Protein AF-A0A528H919-F1 (afdb_monomer_lite)

Secondary structure (DSSP, 8-state):
-EEEE---B--TT-SS-B--EEEEE-TTTTT---SEEEEEETTEEEEEESSS--HHHHHHHHHHHHHHHH-

Structure (mmCIF, N/CA/C/O backbone):
data_AF-A0A528H919-F1
#
_entry.id   AF-A0A528H919-F1
#
loop_
_atom_site.group_PDB
_atom_site.id
_atom_site.type_symbol
_atom_site.label_atom_id
_atom_site.label_alt_id
_atom_site.label_comp_id
_atom_site.label_asym_id
_atom_site.label_entity_id
_atom_site.label_seq_id
_atom_site.pdbx_PDB_ins_code
_atom_site.Cartn_x
_atom_site.Cartn_y
_atom_site.Cartn_z
_atom_site.occupancy
_atom_site.B_iso_or_equiv
_atom_site.auth_seq_id
_atom_site.auth_comp_id
_atom_site.auth_asym_id
_atom_site.auth_atom_id
_atom_site.pdbx_PDB_model_num
ATOM 1 N N . VAL A 1 1 ? 16.769 -4.933 -11.161 1.00 67.19 1 VAL A N 1
ATOM 2 C CA . VAL A 1 1 ? 15.608 -4.725 -12.034 1.00 67.19 1 VAL A CA 1
ATOM 3 C C . VAL A 1 1 ? 14.823 -6.010 -11.986 1.00 67.19 1 VAL A C 1
ATOM 5 O O . VAL A 1 1 ? 15.429 -7.056 -12.193 1.00 67.19 1 VAL A O 1
ATOM 8 N N . ARG A 1 2 ? 13.542 -5.950 -11.625 1.00 77.12 2 ARG A N 1
ATOM 9 C CA . ARG A 1 2 ? 12.637 -7.095 -11.744 1.00 77.12 2 ARG A CA 1
ATOM 10 C C . ARG A 1 2 ? 11.826 -6.892 -13.016 1.00 77.12 2 ARG A C 1
ATOM 12 O O . ARG A 1 2 ? 11.359 -5.786 -13.276 1.00 77.12 2 ARG A O 1
ATOM 19 N N . ALA A 1 3 ? 11.728 -7.928 -13.831 1.00 87.06 3 ALA A N 1
ATOM 20 C CA . ALA A 1 3 ? 10.995 -7.876 -15.081 1.00 87.06 3 ALA A CA 1
ATOM 21 C C . ALA A 1 3 ? 10.318 -9.220 -15.326 1.00 87.06 3 ALA A C 1
ATOM 23 O O . ALA A 1 3 ? 10.879 -10.263 -14.973 1.00 87.06 3 ALA A O 1
ATOM 24 N N . ARG A 1 4 ? 9.136 -9.187 -15.943 1.00 89.69 4 ARG A N 1
ATOM 25 C CA . ARG A 1 4 ? 8.389 -10.388 -16.324 1.00 89.69 4 ARG A CA 1
ATOM 26 C C . ARG A 1 4 ? 8.337 -10.539 -17.846 1.00 89.69 4 ARG A C 1
ATOM 28 O O . ARG A 1 4 ? 8.183 -9.535 -18.547 1.00 89.69 4 ARG A O 1
ATOM 35 N N . PRO A 1 5 ? 8.463 -11.767 -18.374 1.00 92.88 5 PRO A N 1
ATOM 36 C CA . PRO A 1 5 ? 8.306 -12.008 -19.800 1.00 92.88 5 PRO A CA 1
ATOM 37 C C . PRO A 1 5 ? 6.843 -11.812 -20.216 1.00 92.88 5 PRO A C 1
ATOM 39 O O . PRO A 1 5 ? 5.917 -12.179 -19.488 1.00 92.88 5 PRO A O 1
ATOM 42 N N . LEU A 1 6 ? 6.642 -11.244 -21.400 1.00 93.75 6 LEU A N 1
ATOM 43 C CA . LEU A 1 6 ? 5.346 -11.117 -22.060 1.00 93.75 6 LEU A CA 1
ATOM 44 C C . LEU A 1 6 ? 5.193 -12.168 -23.167 1.00 93.75 6 LEU A C 1
ATOM 46 O O . LEU A 1 6 ? 6.099 -12.957 -23.434 1.00 93.75 6 LEU A O 1
ATOM 50 N N . ALA A 1 7 ? 4.028 -12.181 -23.816 1.00 94.00 7 ALA A N 1
ATOM 51 C CA . ALA A 1 7 ? 3.791 -13.051 -24.960 1.00 94.00 7 ALA A CA 1
ATOM 52 C C . ALA A 1 7 ? 4.816 -12.774 -26.083 1.00 94.00 7 ALA A C 1
ATOM 54 O O . ALA A 1 7 ? 5.099 -11.602 -26.360 1.00 94.00 7 ALA A O 1
ATOM 55 N N . PRO A 1 8 ? 5.367 -13.817 -26.733 1.00 96.00 8 PRO A N 1
ATOM 56 C CA . PRO A 1 8 ? 6.252 -13.647 -27.879 1.00 96.00 8 PRO A CA 1
ATOM 57 C C . PRO A 1 8 ? 5.573 -12.866 -29.012 1.00 96.00 8 PRO A C 1
ATOM 59 O O . PRO A 1 8 ? 4.382 -13.038 -29.272 1.00 96.00 8 PRO A O 1
ATOM 62 N N . ILE A 1 9 ? 6.341 -12.016 -29.694 1.00 94.38 9 ILE A N 1
ATOM 63 C CA . ILE A 1 9 ? 5.886 -11.221 -30.836 1.00 94.38 9 ILE A CA 1
ATOM 64 C C . ILE A 1 9 ? 6.814 -11.400 -32.038 1.00 94.38 9 ILE A C 1
ATOM 66 O O . ILE A 1 9 ? 8.031 -11.545 -31.901 1.00 94.38 9 ILE A O 1
ATOM 70 N N . ALA A 1 10 ? 6.247 -11.332 -33.241 1.00 96.44 10 ALA A N 1
ATOM 71 C CA . ALA A 1 10 ? 7.020 -11.235 -34.472 1.00 96.44 10 ALA A CA 1
ATOM 72 C C . ALA A 1 10 ? 7.404 -9.770 -34.740 1.00 96.44 10 ALA A C 1
ATOM 74 O O . ALA A 1 10 ? 6.552 -8.881 -34.720 1.00 96.44 10 ALA A O 1
ATOM 75 N N . MET A 1 11 ? 8.682 -9.512 -35.031 1.00 93.44 11 MET A N 1
ATOM 76 C CA . MET A 1 11 ? 9.171 -8.185 -35.416 1.00 93.44 11 MET A CA 1
ATOM 77 C C . MET A 1 11 ? 9.714 -8.191 -36.844 1.00 93.44 11 MET A C 1
ATOM 79 O O . MET A 1 11 ? 10.449 -9.089 -37.253 1.00 93.44 11 MET A O 1
ATOM 83 N N . LYS A 1 12 ? 9.388 -7.146 -37.611 1.00 93.94 12 LYS A N 1
ATOM 84 C CA . LYS A 1 12 ? 9.877 -6.973 -38.984 1.00 93.94 12 LYS A CA 1
ATOM 85 C C . LYS A 1 12 ? 11.411 -6.964 -39.007 1.00 93.94 12 LYS A C 1
ATOM 87 O O . LYS A 1 12 ? 12.034 -6.175 -38.306 1.00 93.94 12 LYS A O 1
ATOM 92 N N . GLY A 1 13 ? 12.006 -7.809 -39.84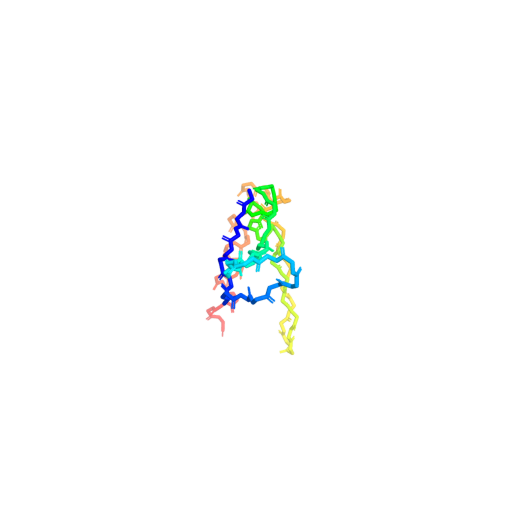8 1.00 95.06 13 GLY A N 1
ATOM 93 C CA . GLY A 1 13 ? 13.464 -7.926 -39.970 1.00 95.06 13 GLY A CA 1
ATOM 94 C C . GLY A 1 13 ? 14.121 -8.844 -38.934 1.00 95.06 13 GLY A C 1
ATOM 95 O O . GLY A 1 13 ? 15.335 -9.014 -38.975 1.00 95.06 13 GLY A O 1
ATOM 96 N N . ILE A 1 14 ? 13.344 -9.477 -38.047 1.00 90.94 14 ILE A N 1
ATOM 97 C CA . ILE A 1 14 ? 13.830 -10.490 -37.109 1.00 90.94 14 ILE A CA 1
ATOM 98 C C . ILE A 1 14 ? 13.128 -11.808 -37.432 1.00 90.94 14 ILE A C 1
ATOM 100 O O . ILE A 1 14 ? 11.919 -11.935 -37.291 1.00 90.94 14 ILE A O 1
ATOM 104 N N . SER A 1 15 ? 13.897 -12.802 -37.879 1.00 92.12 15 SER A N 1
ATOM 105 C CA . SER A 1 15 ? 13.346 -14.092 -38.327 1.00 92.12 15 SER A CA 1
ATOM 106 C C . SER A 1 15 ? 12.789 -14.966 -37.195 1.00 92.12 15 SER A C 1
ATOM 108 O O . SER A 1 15 ? 12.122 -15.956 -37.476 1.00 92.12 15 SER A O 1
ATOM 110 N N . ARG A 1 16 ? 13.099 -14.647 -35.935 1.00 93.75 16 ARG A N 1
ATOM 111 C CA . ARG A 1 16 ? 12.654 -15.382 -34.742 1.00 93.75 16 ARG A CA 1
ATOM 112 C C . ARG A 1 16 ? 11.683 -14.544 -33.926 1.00 93.75 16 ARG A C 1
ATOM 114 O O . ARG A 1 16 ? 11.736 -13.316 -33.974 1.00 93.75 16 ARG A O 1
ATOM 121 N N . GLU A 1 17 ? 10.857 -15.211 -33.134 1.00 93.75 17 GLU A N 1
ATOM 122 C CA . GLU A 1 17 ? 9.991 -14.536 -32.173 1.00 93.75 17 GLU A CA 1
ATOM 123 C C . GLU A 1 17 ? 10.821 -13.836 -31.089 1.00 93.75 17 GLU A C 1
ATOM 125 O O . GLU A 1 17 ? 11.841 -14.348 -30.615 1.00 93.75 17 GLU A O 1
ATOM 130 N N . VAL A 1 18 ? 10.386 -12.634 -30.722 1.00 95.38 18 VAL A N 1
ATOM 131 C CA . VAL A 1 18 ? 10.987 -11.805 -29.680 1.00 95.38 18 VAL A CA 1
ATOM 132 C C . VAL A 1 18 ? 10.080 -11.859 -28.465 1.00 95.38 18 VAL A C 1
ATOM 134 O O . VAL A 1 18 ? 8.887 -11.613 -28.583 1.00 95.38 18 VAL A O 1
ATOM 137 N N . VAL A 1 19 ? 10.641 -12.151 -27.294 1.00 95.88 19 VAL A N 1
ATOM 138 C CA . VAL A 1 19 ? 9.910 -12.109 -26.023 1.00 95.88 19 VAL A CA 1
ATOM 139 C C . VAL A 1 19 ? 10.173 -10.751 -25.377 1.00 95.88 19 VAL A C 1
ATOM 141 O O . VAL A 1 19 ? 11.289 -10.531 -24.896 1.00 95.88 19 VAL A O 1
ATOM 144 N N . PRO A 1 20 ? 9.207 -9.817 -25.389 1.00 93.44 20 PRO A N 1
ATOM 145 C CA . PRO A 1 20 ? 9.374 -8.561 -24.689 1.00 93.44 20 PRO A CA 1
ATOM 146 C C . PRO A 1 20 ? 9.300 -8.799 -23.180 1.00 93.44 20 PRO A C 1
ATOM 148 O O . PRO A 1 20 ? 8.646 -9.730 -22.709 1.00 93.44 20 PRO A O 1
ATOM 151 N N . TYR A 1 21 ? 9.968 -7.938 -22.423 1.00 92.06 21 TYR A N 1
ATOM 152 C CA . TYR A 1 21 ? 9.910 -7.943 -20.968 1.00 92.06 21 TYR A CA 1
ATOM 153 C C . TYR A 1 21 ? 9.263 -6.651 -20.498 1.00 92.06 21 TYR A C 1
ATOM 155 O O . TYR A 1 21 ? 9.654 -5.566 -20.930 1.00 92.06 21 TYR A O 1
ATOM 163 N N . GLU A 1 22 ? 8.292 -6.772 -19.602 1.00 86.31 22 GLU A N 1
ATOM 164 C CA . GLU A 1 22 ? 7.759 -5.630 -18.871 1.00 86.31 22 GLU A CA 1
ATOM 165 C C . GLU A 1 22 ? 8.597 -5.420 -17.612 1.00 86.31 22 GLU A C 1
ATOM 167 O O . GLU A 1 22 ? 8.854 -6.367 -16.861 1.00 86.31 22 GLU A O 1
ATOM 172 N N . VAL A 1 23 ? 9.054 -4.187 -17.397 1.00 86.25 23 VAL A N 1
ATOM 173 C CA . VAL A 1 23 ? 9.830 -3.820 -16.212 1.00 86.25 23 VAL A CA 1
ATOM 174 C C . VAL A 1 23 ? 8.858 -3.485 -15.086 1.00 86.25 23 VAL A C 1
ATOM 176 O O . VAL A 1 23 ? 8.122 -2.512 -15.174 1.00 86.25 23 VAL A O 1
ATOM 179 N N . GLU A 1 24 ? 8.877 -4.290 -14.025 1.00 79.12 24 GLU A N 1
ATOM 180 C CA . GLU A 1 24 ? 8.003 -4.126 -12.852 1.00 79.12 24 GLU A CA 1
ATOM 181 C C . GLU A 1 24 ? 8.589 -3.150 -11.815 1.00 79.12 24 GLU A C 1
ATOM 183 O O . GLU A 1 24 ? 7.916 -2.791 -10.855 1.00 79.12 24 GLU A O 1
ATOM 188 N N . GLY A 1 25 ? 9.853 -2.744 -11.978 1.00 65.31 25 GLY A N 1
ATOM 189 C CA . GLY A 1 25 ? 10.502 -1.750 -11.122 1.00 65.31 25 GLY A CA 1
ATOM 190 C C . GLY A 1 25 ? 12.028 -1.850 -11.090 1.00 65.31 25 GLY A C 1
ATOM 191 O O . GLY A 1 25 ? 12.644 -2.888 -11.399 1.00 65.31 25 GLY A O 1
ATOM 192 N N . LEU A 1 26 ? 12.668 -0.752 -10.687 1.00 67.62 26 LEU A N 1
ATOM 193 C CA . LEU A 1 26 ? 14.103 -0.710 -10.412 1.00 67.62 26 LEU A CA 1
ATOM 194 C C . LEU A 1 26 ? 14.389 -1.344 -9.039 1.00 67.62 26 LEU A C 1
ATOM 196 O O . LEU A 1 26 ? 13.577 -1.290 -8.124 1.00 67.62 26 LEU A O 1
ATOM 200 N N . LEU A 1 27 ? 15.563 -1.968 -8.872 1.00 57.94 27 LEU A N 1
ATOM 201 C CA . LEU A 1 27 ? 15.941 -2.665 -7.622 1.00 57.94 27 LEU A CA 1
ATOM 202 C C . LEU A 1 27 ? 15.849 -1.760 -6.371 1.00 57.94 27 LEU A C 1
ATOM 204 O O . LEU A 1 27 ? 15.621 -2.278 -5.285 1.00 57.94 27 LEU A O 1
ATOM 208 N N . GLY A 1 28 ? 15.983 -0.436 -6.530 1.00 55.28 28 GLY A N 1
ATOM 209 C CA . GLY A 1 28 ? 15.808 0.552 -5.456 1.00 55.28 28 GLY A CA 1
ATOM 210 C C . GLY A 1 28 ? 14.358 0.985 -5.189 1.00 55.28 28 GLY A C 1
ATOM 211 O O . GLY A 1 28 ? 14.059 1.429 -4.088 1.00 55.28 28 GLY A O 1
ATOM 212 N N . GLU A 1 29 ? 13.449 0.817 -6.152 1.00 52.81 29 GLU A N 1
ATOM 213 C CA . GLU A 1 29 ? 12.006 1.069 -5.980 1.00 52.81 29 GLU A CA 1
ATOM 214 C C . GLU A 1 29 ? 11.310 -0.153 -5.367 1.00 52.81 29 GLU A C 1
ATOM 216 O O . GLU A 1 29 ? 10.404 -0.020 -4.559 1.00 52.81 29 GLU A O 1
ATOM 221 N N . LEU A 1 30 ? 11.793 -1.365 -5.661 1.00 51.44 30 LEU A N 1
ATOM 222 C CA . LEU A 1 30 ? 11.285 -2.614 -5.071 1.00 51.44 30 LEU A CA 1
ATOM 223 C C . LEU A 1 30 ? 11.674 -2.796 -3.592 1.00 51.44 30 LEU A C 1
ATOM 225 O O . LEU A 1 30 ? 11.053 -3.592 -2.889 1.00 51.44 30 LEU A O 1
ATOM 229 N N . ALA A 1 31 ? 12.708 -2.086 -3.126 1.00 51.91 31 ALA A N 1
ATOM 230 C CA . ALA A 1 31 ? 13.077 -2.016 -1.710 1.00 51.91 31 ALA A CA 1
ATOM 231 C C . ALA A 1 31 ? 12.177 -1.050 -0.920 1.00 51.91 31 ALA A C 1
ATOM 233 O O . ALA A 1 31 ? 12.063 -1.183 0.298 1.00 51.91 31 ALA A O 1
ATOM 234 N N . GLN A 1 32 ? 11.484 -0.138 -1.608 1.00 52.38 32 GLN A N 1
ATOM 235 C CA . GLN A 1 32 ? 10.423 0.672 -1.028 1.00 52.38 32 GLN A CA 1
ATOM 236 C C . GLN A 1 32 ?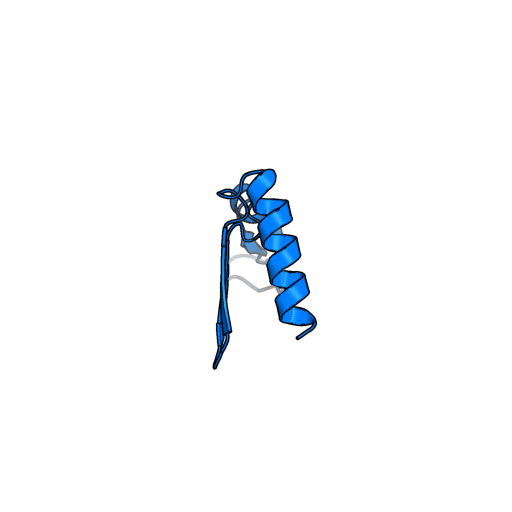 9.152 -0.182 -0.996 1.00 52.38 32 GLN A C 1
ATOM 238 O O . GLN A 1 32 ? 8.225 -0.030 -1.789 1.00 52.38 32 GLN A O 1
ATOM 243 N N . ARG A 1 33 ? 9.082 -1.091 -0.012 1.00 54.88 33 ARG A N 1
ATOM 244 C CA . ARG A 1 33 ? 7.779 -1.360 0.622 1.00 54.88 33 ARG A CA 1
ATOM 245 C C . ARG A 1 33 ? 7.132 0.004 0.876 1.00 54.88 33 ARG A C 1
ATOM 247 O O . ARG A 1 33 ? 7.894 0.894 1.241 1.00 54.88 33 ARG A O 1
ATOM 254 N N . PRO A 1 34 ? 5.817 0.199 0.685 1.00 54.72 34 PRO A N 1
ATOM 255 C CA . PRO A 1 34 ? 5.201 1.502 0.907 1.00 54.72 34 PRO A CA 1
ATOM 256 C C . PRO A 1 34 ? 5.575 1.984 2.312 1.00 54.72 34 PRO A C 1
ATOM 258 O O . PRO A 1 34 ? 5.075 1.469 3.308 1.00 54.72 34 PRO A O 1
ATOM 261 N N . GLN A 1 35 ? 6.545 2.901 2.369 1.00 68.62 35 GLN A N 1
ATOM 262 C CA . GLN A 1 35 ? 7.068 3.482 3.605 1.00 68.62 35 GLN A CA 1
ATOM 263 C C . GLN A 1 35 ? 5.976 4.334 4.247 1.00 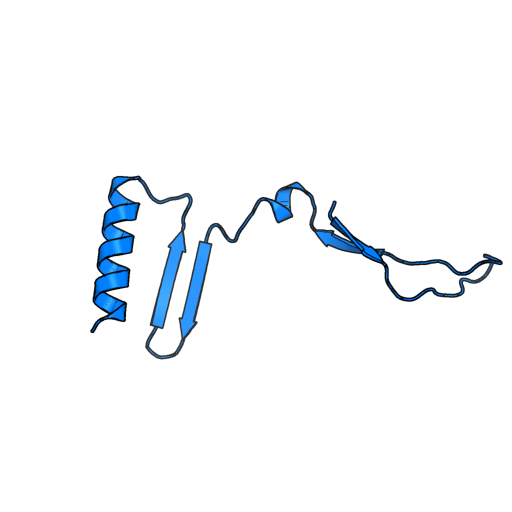68.62 35 GLN A C 1
ATOM 265 O O . GLN A 1 35 ? 5.940 4.490 5.459 1.00 68.62 35 GLN A O 1
ATOM 270 N N . VAL A 1 36 ? 5.033 4.795 3.421 1.00 79.56 36 VAL A N 1
ATOM 271 C CA . VAL A 1 36 ? 3.827 5.497 3.818 1.00 79.56 36 VAL A CA 1
ATOM 272 C C . VAL A 1 36 ? 2.608 4.658 3.445 1.00 79.56 36 VAL A C 1
ATOM 274 O O . VAL A 1 36 ? 2.367 4.369 2.271 1.00 79.56 36 VAL A O 1
ATOM 277 N N . ILE A 1 37 ? 1.828 4.277 4.451 1.00 83.88 37 ILE A N 1
ATOM 278 C CA . ILE A 1 37 ? 0.494 3.701 4.301 1.00 83.88 37 ILE A CA 1
ATOM 279 C C . ILE A 1 37 ? -0.495 4.865 4.363 1.00 83.88 37 ILE A C 1
ATOM 281 O O . ILE A 1 37 ? -0.566 5.562 5.374 1.00 83.88 37 ILE A O 1
ATOM 285 N N . SER A 1 38 ? -1.237 5.085 3.280 1.00 85.38 38 SER A N 1
ATOM 286 C CA . SER A 1 38 ? -2.275 6.113 3.196 1.00 85.38 38 SER A CA 1
ATOM 287 C C . SER A 1 38 ? -3.572 5.487 2.698 1.00 85.38 38 SER A C 1
ATOM 289 O O . SER A 1 38 ? -3.595 4.861 1.638 1.00 85.38 38 SER A O 1
ATOM 291 N N . GLU A 1 39 ? -4.640 5.637 3.475 1.00 84.50 39 GLU A N 1
ATOM 292 C CA . GLU A 1 39 ? -5.975 5.157 3.138 1.00 84.50 39 GLU A CA 1
ATOM 293 C C . GLU A 1 39 ? -7.009 6.223 3.496 1.00 84.50 39 GLU A C 1
ATOM 295 O O . GLU A 1 39 ? -7.107 6.662 4.641 1.00 84.50 39 GLU A O 1
ATOM 300 N N . HIS A 1 40 ? -7.789 6.626 2.496 1.00 89.62 40 HIS A N 1
ATOM 301 C CA . HIS A 1 40 ? -8.875 7.584 2.649 1.00 89.62 40 HIS A CA 1
ATOM 302 C C . HIS A 1 40 ? -10.177 6.925 2.195 1.00 89.62 40 HIS A C 1
ATOM 304 O O . HIS A 1 40 ? -10.361 6.631 1.012 1.00 89.62 40 HIS A O 1
ATOM 310 N N . ALA A 1 41 ? -11.086 6.703 3.138 1.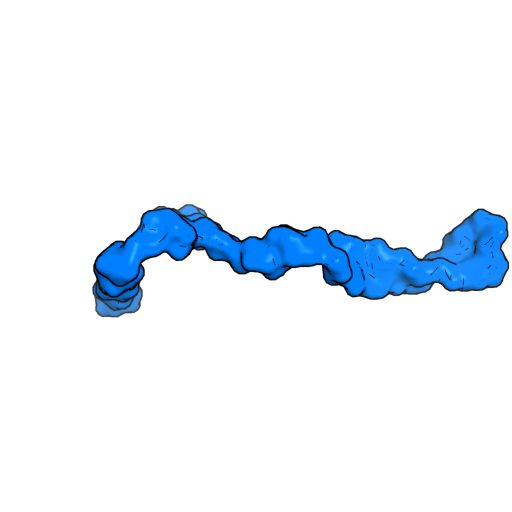00 88.25 41 ALA A N 1
ATOM 311 C CA . ALA A 1 41 ? -12.417 6.164 2.899 1.00 88.25 41 ALA A CA 1
ATOM 312 C C . ALA A 1 41 ? -13.452 6.909 3.755 1.00 88.25 41 ALA A C 1
ATOM 314 O O . ALA A 1 41 ? -13.123 7.716 4.625 1.00 88.25 41 ALA A O 1
ATOM 315 N N . THR A 1 42 ? -14.740 6.682 3.503 1.00 88.94 42 THR A N 1
ATOM 316 C CA . THR A 1 42 ? -15.800 7.336 4.279 1.00 88.94 42 THR A CA 1
ATOM 317 C C . THR A 1 42 ? -15.708 6.931 5.753 1.00 88.94 42 THR A C 1
ATOM 319 O O . THR A 1 42 ? -16.019 5.798 6.105 1.00 88.94 42 THR A O 1
ATOM 322 N N . GLY A 1 43 ? -15.289 7.867 6.611 1.00 87.56 43 GLY A N 1
ATOM 323 C CA . GLY A 1 43 ? -15.102 7.631 8.047 1.00 87.56 43 GLY A CA 1
ATOM 324 C C . GLY A 1 43 ? -13.736 7.055 8.441 1.00 87.56 43 GLY A C 1
ATOM 325 O O . GLY A 1 43 ? -13.539 6.768 9.617 1.00 87.56 43 GLY A O 1
ATOM 326 N N . LEU A 1 44 ? -12.797 6.915 7.498 1.00 86.12 44 LEU A N 1
ATOM 327 C CA . LEU A 1 44 ? -11.435 6.445 7.747 1.00 86.12 44 LEU A CA 1
ATOM 328 C C . LEU A 1 44 ? -10.431 7.361 7.046 1.00 86.12 44 LEU A C 1
ATOM 330 O O . LEU A 1 44 ? -10.446 7.498 5.824 1.00 86.12 44 LEU A O 1
ATOM 334 N N . ASP A 1 45 ? -9.547 7.956 7.837 1.00 90.06 45 ASP A N 1
ATOM 335 C CA . ASP A 1 45 ? -8.389 8.695 7.350 1.00 90.06 45 ASP A CA 1
ATOM 336 C C . ASP A 1 45 ? -7.146 8.145 8.055 1.00 90.06 45 ASP A C 1
ATOM 338 O O . ASP A 1 45 ? -6.918 8.404 9.240 1.00 90.06 45 ASP A O 1
ATOM 342 N N . LEU A 1 46 ? -6.400 7.294 7.351 1.00 88.44 46 LEU A N 1
ATOM 343 C CA . LEU A 1 46 ? -5.199 6.646 7.856 1.00 88.44 46 LEU A CA 1
ATOM 344 C C . LEU A 1 46 ? -3.993 7.170 7.089 1.00 88.44 46 LEU A C 1
ATOM 346 O O . LEU A 1 46 ? -3.877 6.969 5.885 1.00 88.44 46 LEU A O 1
ATOM 350 N N . PHE A 1 47 ? -3.064 7.777 7.818 1.00 89.06 47 PHE A N 1
ATOM 351 C CA . PHE A 1 47 ? -1.745 8.133 7.321 1.00 89.06 47 PHE A CA 1
ATOM 352 C C . PHE A 1 47 ? -0.697 7.616 8.303 1.00 89.06 47 PHE A C 1
ATOM 354 O O . PHE A 1 47 ? -0.705 7.979 9.481 1.00 89.06 47 PHE A O 1
ATOM 361 N N . LEU A 1 48 ? 0.199 6.760 7.826 1.00 87.00 48 LEU A N 1
ATOM 362 C CA . LEU A 1 48 ? 1.262 6.172 8.627 1.00 87.00 48 LEU A CA 1
ATOM 363 C C . LEU A 1 48 ? 2.555 6.138 7.823 1.00 87.00 48 LEU A C 1
ATOM 365 O O . LEU A 1 48 ? 2.692 5.339 6.904 1.00 87.00 48 LEU A O 1
ATOM 369 N N . ASP A 1 49 ? 3.504 6.977 8.219 1.00 87.00 49 ASP A N 1
ATOM 370 C CA . ASP A 1 49 ? 4.883 6.938 7.743 1.00 87.00 49 ASP A CA 1
ATOM 371 C C . ASP A 1 49 ? 5.723 6.078 8.700 1.00 87.00 49 ASP A C 1
ATOM 373 O O . ASP A 1 49 ? 5.933 6.421 9.866 1.00 87.00 49 ASP A O 1
ATOM 377 N N . VAL A 1 50 ? 6.147 4.917 8.211 1.00 82.31 50 VAL A N 1
ATOM 378 C CA . VAL A 1 50 ? 6.874 3.886 8.959 1.00 82.31 50 VAL A CA 1
ATOM 379 C C . VAL A 1 50 ? 8.364 4.224 9.087 1.00 82.31 50 VAL A C 1
ATOM 381 O O . VAL A 1 50 ? 9.043 3.637 9.924 1.00 82.31 50 VAL A O 1
ATOM 384 N N . GLU A 1 51 ? 8.892 5.170 8.310 1.00 81.19 51 GLU A N 1
ATOM 385 C CA . GLU A 1 51 ? 10.283 5.629 8.447 1.00 81.19 51 GLU A CA 1
ATOM 386 C C . GLU A 1 51 ? 10.409 6.855 9.348 1.00 81.19 51 GLU A C 1
ATOM 388 O O . GLU A 1 51 ? 11.436 7.041 10.001 1.00 81.19 51 GLU A O 1
ATOM 393 N N . ALA A 1 52 ? 9.355 7.666 9.436 1.00 83.06 52 ALA A N 1
ATOM 394 C CA . ALA A 1 52 ? 9.312 8.816 10.334 1.00 83.06 52 ALA A CA 1
ATOM 395 C C . ALA A 1 52 ? 9.011 8.448 11.801 1.00 83.06 52 ALA A C 1
ATOM 397 O O . ALA A 1 52 ? 9.090 9.311 12.680 1.00 83.06 52 ALA A O 1
ATOM 398 N N . ILE A 1 53 ? 8.634 7.195 12.081 1.00 84.62 53 ILE A N 1
ATOM 399 C CA . ILE A 1 53 ? 8.233 6.756 13.417 1.00 84.62 53 ILE A CA 1
ATOM 400 C C . ILE A 1 53 ? 9.439 6.306 14.253 1.00 84.62 53 ILE A C 1
ATOM 402 O O . ILE A 1 53 ? 10.243 5.474 13.840 1.00 84.62 53 ILE A O 1
ATOM 406 N N . ASP A 1 54 ? 9.552 6.844 15.465 1.00 84.56 54 ASP A N 1
ATOM 407 C CA . ASP A 1 54 ? 10.537 6.404 16.451 1.00 84.56 54 ASP A CA 1
ATOM 408 C C . ASP A 1 54 ? 10.045 5.161 17.214 1.00 84.56 54 ASP A C 1
ATOM 410 O O . ASP A 1 54 ? 8.858 4.833 17.201 1.00 84.56 54 ASP A O 1
ATOM 414 N N . GLU A 1 55 ? 10.933 4.468 17.934 1.00 81.69 55 GLU A N 1
ATOM 415 C CA . GLU A 1 55 ? 10.584 3.240 18.676 1.00 81.69 55 GLU A CA 1
ATOM 416 C C . GLU A 1 55 ? 9.410 3.447 19.652 1.00 81.69 55 GLU A C 1
ATOM 418 O O . GLU A 1 55 ? 8.507 2.615 19.754 1.00 81.69 55 GLU A O 1
ATOM 423 N N . ASN A 1 56 ? 9.364 4.601 20.326 1.00 83.62 56 ASN A N 1
ATOM 424 C CA . ASN A 1 56 ? 8.252 4.956 21.209 1.00 83.62 56 ASN A CA 1
ATOM 425 C C . ASN A 1 56 ? 6.963 5.257 20.431 1.00 83.62 56 ASN A C 1
ATOM 427 O O . ASN A 1 56 ? 5.859 5.017 20.925 1.00 83.62 56 ASN A O 1
ATOM 431 N N . GLY A 1 57 ? 7.083 5.819 19.232 1.00 86.19 57 GLY A N 1
ATOM 432 C CA . GLY A 1 57 ? 5.990 6.048 18.303 1.00 86.19 57 GLY A CA 1
ATOM 433 C C . GLY A 1 57 ? 5.3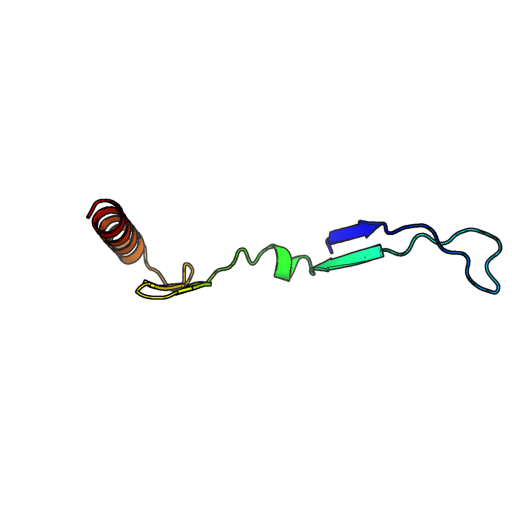73 4.745 17.824 1.00 86.19 57 GLY A C 1
ATOM 434 O O . GLY A 1 57 ? 4.146 4.661 17.797 1.00 86.19 57 GLY A O 1
ATOM 435 N N . VAL A 1 58 ? 6.183 3.720 17.540 1.00 88.75 58 VAL A N 1
ATOM 436 C CA . VAL A 1 58 ? 5.710 2.407 17.069 1.00 88.75 58 VAL A CA 1
ATOM 437 C C . VAL A 1 58 ? 4.749 1.782 18.073 1.00 88.75 58 VAL A C 1
ATOM 439 O O . VAL A 1 58 ? 3.630 1.415 17.710 1.00 88.75 58 VAL A O 1
ATOM 442 N N . GLU A 1 59 ? 5.131 1.718 19.349 1.00 90.69 59 GLU A N 1
ATOM 443 C CA . GLU A 1 59 ? 4.271 1.134 20.384 1.00 90.69 59 GLU A CA 1
ATOM 444 C C . GLU A 1 59 ? 2.992 1.952 20.609 1.00 90.69 59 GLU A C 1
ATOM 446 O O . GLU A 1 59 ? 1.905 1.390 20.776 1.00 90.69 59 GLU A O 1
ATOM 451 N N . ARG A 1 60 ? 3.075 3.289 20.534 1.00 89.75 60 ARG A N 1
ATOM 452 C CA . ARG A 1 60 ? 1.883 4.149 20.594 1.00 89.75 60 ARG A CA 1
ATOM 453 C C . ARG A 1 60 ? 0.950 3.910 19.409 1.00 89.75 60 ARG A C 1
ATOM 455 O O . ARG A 1 60 ? -0.251 3.756 19.623 1.00 89.75 60 ARG A O 1
ATOM 462 N N . ALA A 1 61 ? 1.479 3.867 18.189 1.00 89.44 61 ALA A N 1
ATOM 463 C CA . ALA A 1 61 ? 0.703 3.630 16.976 1.00 89.44 61 ALA A CA 1
ATOM 464 C C . ALA A 1 61 ? 0.021 2.261 17.026 1.00 89.44 61 ALA A C 1
ATOM 466 O O . ALA A 1 61 ? -1.187 2.164 16.819 1.00 89.44 61 ALA A O 1
ATOM 467 N N . LYS A 1 62 ? 0.758 1.216 17.414 1.00 91.06 62 LYS A N 1
ATOM 468 C CA . LYS A 1 62 ? 0.229 -0.141 17.581 1.00 91.06 62 LYS A CA 1
ATOM 469 C C . LYS A 1 62 ? -0.915 -0.193 18.589 1.00 91.06 62 LYS A C 1
ATOM 471 O O . LYS A 1 62 ? -1.956 -0.783 18.297 1.00 91.06 62 LYS A O 1
ATOM 476 N N . LYS A 1 63 ? -0.753 0.448 19.752 1.00 93.12 63 LYS A N 1
ATOM 477 C CA . LYS A 1 63 ? -1.805 0.524 20.771 1.00 93.12 63 LYS A CA 1
ATOM 478 C C . LYS A 1 63 ? -3.052 1.230 20.238 1.00 93.12 63 LYS A C 1
ATOM 480 O O . LYS A 1 63 ? -4.141 0.684 20.360 1.00 93.12 63 LYS A O 1
ATOM 485 N N . ARG A 1 64 ? -2.898 2.399 19.608 1.00 91.69 64 ARG A N 1
ATOM 486 C CA . ARG A 1 64 ? -4.026 3.181 19.070 1.00 91.69 64 ARG A CA 1
ATOM 487 C C . ARG A 1 64 ? -4.772 2.462 17.955 1.00 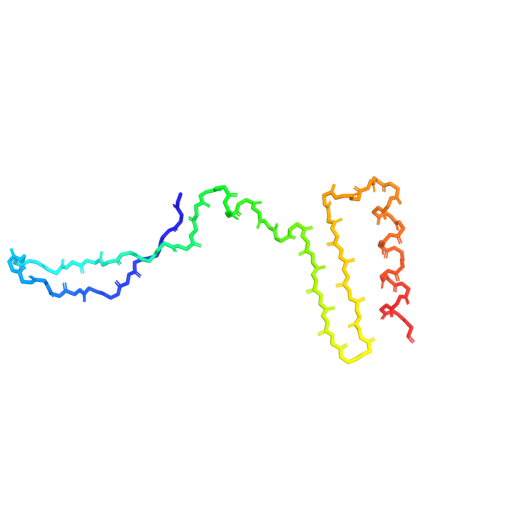91.69 64 ARG A C 1
ATOM 489 O O . ARG A 1 64 ? -5.996 2.448 17.969 1.00 91.69 64 ARG A O 1
ATOM 496 N N . LEU A 1 65 ? -4.047 1.835 17.032 1.00 91.69 65 LEU A N 1
ATOM 497 C CA . LEU A 1 65 ? -4.649 1.034 15.969 1.00 91.69 65 LEU A CA 1
ATOM 498 C C . LEU A 1 65 ? -5.392 -0.176 16.546 1.00 91.69 65 LEU A C 1
ATOM 500 O O . LEU A 1 65 ? -6.506 -0.462 16.126 1.00 91.69 65 LEU A O 1
ATOM 504 N N . SER A 1 66 ? -4.824 -0.846 17.553 1.00 94.31 66 SER A N 1
ATOM 505 C CA . SER A 1 66 ? -5.487 -1.982 18.211 1.00 94.31 66 SER A CA 1
ATOM 506 C C . SER A 1 66 ? -6.754 -1.555 18.957 1.00 94.31 66 SER A C 1
ATOM 508 O O . SER A 1 66 ? -7.768 -2.234 18.861 1.00 94.31 66 SER A O 1
ATOM 510 N N . GLU A 1 67 ? -6.714 -0.427 19.674 1.00 93.94 67 GLU A N 1
ATOM 511 C CA . GLU A 1 67 ? -7.888 0.166 20.331 1.00 93.94 67 GLU A CA 1
ATOM 512 C C . GLU A 1 67 ? -8.984 0.507 19.312 1.00 93.94 67 GLU A C 1
ATOM 514 O O . GLU A 1 67 ? -10.144 0.189 19.545 1.00 93.94 67 GLU A O 1
ATOM 519 N N . ALA A 1 68 ? -8.619 1.107 18.175 1.00 90.38 68 ALA A N 1
ATOM 520 C CA . ALA A 1 68 ? -9.567 1.490 17.130 1.00 90.38 68 ALA A CA 1
ATOM 521 C C . ALA A 1 68 ? -10.210 0.286 16.422 1.00 90.38 68 ALA A C 1
ATOM 523 O O . ALA A 1 68 ? -11.386 0.342 16.087 1.00 90.38 68 ALA A O 1
ATOM 524 N N . LEU A 1 69 ? -9.461 -0.801 16.205 1.00 88.38 69 LEU A N 1
ATOM 525 C CA . LEU A 1 69 ? -9.969 -2.022 15.564 1.00 88.38 69 LEU A CA 1
ATOM 526 C C . LEU A 1 69 ? -10.867 -2.872 16.479 1.00 88.38 69 LEU A C 1
ATOM 528 O O . LEU A 1 69 ? -11.562 -3.758 15.987 1.00 88.38 69 LEU A O 1
ATOM 532 N N . LEU A 1 70 ? -10.809 -2.652 17.795 1.00 89.50 70 LEU A N 1
ATOM 533 C CA . LEU A 1 70 ? -11.590 -3.387 18.797 1.00 89.50 70 LEU A CA 1
ATOM 534 C C . LEU A 1 70 ? -12.817 -2.616 19.311 1.00 89.50 70 LEU A C 1
ATOM 536 O O . LEU A 1 70 ? -13.578 -3.181 20.100 1.00 89.50 70 LEU A O 1
ATOM 540 N N . ALA A 1 71 ? -12.972 -1.348 18.923 1.00 72.12 71 ALA A N 1
ATOM 541 C CA . ALA A 1 71 ? -14.110 -0.498 19.272 1.00 72.12 71 ALA A CA 1
ATOM 542 C C . ALA A 1 71 ? -15.340 -0.814 18.407 1.00 72.12 71 ALA A C 1
ATOM 544 O O . ALA A 1 71 ? -16.461 -0.730 18.960 1.00 72.12 71 ALA A O 1
#

Radius of gyration: 21.73 Å; chains: 1; bounding box: 32×24×61 Å

Foldseek 3Di:
DDWDWDDWDDDPPDPDTDTDIDDPDDPVVVVCPPQWDFDDDDVDTDTDRVVPADPVRVVVVVVVVVVVVVD

pLDDT: mean 83.67, std 12.61, range [51.44, 96.44]

Sequence (71 aa):
VRARPLAPIAMKGISREVVPYEVEGLLGELAQRPQVISEHATGLDLFLDVEAIDENGVERAKKRLSEALLA